Protein AF-A0A849KJQ0-F1 (afdb_monomer_lite)

Organism: NCBI:txid2732512

pLDDT: mean 78.22, std 17.46, range [44.94, 96.38]

Sequence (124 aa):
MRSSFATRLPWIILALACSLALSACSAVKLGYNALPSLAYFWLDGYVDFSDEQAPRVRDEIANLHTWHRQQELPRVLELLARMEQLAPGRSARSRPARWWASCSSASARSRTASSRAPSPWPPP

Structure (mmCIF, N/CA/C/O backbone):
data_AF-A0A849KJQ0-F1
#
_entry.id   AF-A0A849KJQ0-F1
#
loop_
_atom_site.group_PDB
_atom_site.id
_atom_site.type_symbol
_atom_site.label_atom_id
_atom_site.label_alt_id
_atom_site.label_comp_id
_atom_site.label_asym_id
_atom_site.label_entity_id
_atom_site.label_seq_id
_atom_site.pdbx_PDB_ins_code
_atom_site.Cartn_x
_atom_site.Cartn_y
_atom_site.Cartn_z
_atom_site.occupancy
_atom_site.B_iso_or_equiv
_atom_site.auth_seq_id
_atom_site.auth_comp_id
_atom_site.auth_asym_id
_atom_site.auth_atom_id
_atom_site.pdbx_PDB_model_num
ATOM 1 N N . MET A 1 1 ? 22.028 -18.797 44.234 1.00 52.09 1 MET A N 1
ATOM 2 C CA . MET A 1 1 ? 22.080 -18.117 42.913 1.00 52.09 1 MET A CA 1
ATOM 3 C C . MET A 1 1 ? 20.897 -18.420 41.973 1.00 52.09 1 MET A C 1
ATOM 5 O O . MET A 1 1 ? 20.675 -17.640 41.060 1.00 52.09 1 MET A O 1
ATOM 9 N N . ARG A 1 2 ? 20.100 -19.488 42.171 1.00 58.00 2 ARG A N 1
ATOM 10 C CA . ARG A 1 2 ? 18.994 -19.877 41.260 1.00 58.00 2 ARG A CA 1
ATOM 11 C C . ARG A 1 2 ? 17.705 -19.027 41.337 1.00 58.00 2 ARG A C 1
ATOM 13 O O . ARG A 1 2 ? 16.910 -19.077 40.408 1.00 58.00 2 ARG A O 1
ATOM 20 N N . SER A 1 3 ? 17.489 -18.235 42.390 1.00 59.25 3 SER A N 1
ATOM 21 C CA . SER A 1 3 ? 16.225 -17.504 42.624 1.00 59.25 3 SER A CA 1
ATOM 22 C C . SER A 1 3 ? 16.116 -16.150 41.907 1.00 59.25 3 SER A C 1
ATOM 24 O O . SER A 1 3 ? 15.014 -15.737 41.547 1.00 59.25 3 SER A O 1
ATOM 26 N N . SER A 1 4 ? 17.238 -15.474 41.645 1.00 62.06 4 SER A N 1
ATOM 27 C CA . SER A 1 4 ? 17.247 -14.157 40.989 1.00 62.06 4 SER A CA 1
ATOM 28 C C . SER A 1 4 ? 16.885 -14.237 39.504 1.00 62.06 4 SER A C 1
ATOM 30 O O . SER A 1 4 ? 16.298 -13.310 38.959 1.00 62.06 4 SER A O 1
ATOM 32 N N . PHE A 1 5 ? 17.200 -15.351 38.838 1.00 61.19 5 PHE A N 1
ATOM 33 C CA . PHE A 1 5 ? 16.872 -15.544 37.423 1.00 61.19 5 PHE A CA 1
ATOM 34 C C . PHE A 1 5 ? 15.368 -15.736 37.202 1.00 61.19 5 PHE A C 1
ATOM 36 O O . PHE A 1 5 ? 14.809 -15.132 36.292 1.00 61.19 5 PHE A O 1
ATOM 43 N N . ALA A 1 6 ? 14.692 -16.490 38.075 1.00 71.19 6 ALA A N 1
ATOM 44 C CA . ALA A 1 6 ? 13.257 -16.755 37.960 1.00 71.19 6 ALA A CA 1
ATOM 45 C C . ALA A 1 6 ? 12.390 -15.496 38.160 1.00 71.19 6 ALA A C 1
ATOM 47 O O . ALA A 1 6 ? 11.347 -15.362 37.529 1.00 71.19 6 ALA A O 1
ATOM 48 N N . THR A 1 7 ? 12.836 -14.543 38.986 1.00 77.12 7 THR A N 1
ATOM 49 C CA . THR A 1 7 ? 12.132 -13.266 39.206 1.00 77.12 7 THR A CA 1
ATOM 50 C C . THR A 1 7 ? 12.403 -12.229 38.116 1.00 77.12 7 THR A C 1
ATOM 52 O O . THR A 1 7 ? 11.558 -11.371 37.875 1.00 77.12 7 THR A O 1
ATOM 55 N N . ARG A 1 8 ? 13.550 -12.294 37.425 1.00 84.38 8 ARG A N 1
ATOM 56 C CA . ARG A 1 8 ? 13.904 -11.365 36.332 1.00 84.38 8 ARG A CA 1
ATOM 57 C C . ARG A 1 8 ? 13.408 -11.837 34.964 1.00 84.38 8 ARG A C 1
ATOM 59 O O . ARG A 1 8 ? 13.127 -11.004 34.109 1.00 84.38 8 ARG A O 1
ATOM 66 N N . LEU A 1 9 ? 13.246 -13.147 34.774 1.00 89.94 9 LEU A N 1
ATOM 67 C CA . LEU A 1 9 ? 12.755 -13.750 33.535 1.00 89.94 9 LEU A CA 1
ATOM 68 C C . LEU A 1 9 ? 11.405 -13.186 33.038 1.00 89.94 9 LEU A C 1
ATOM 70 O O .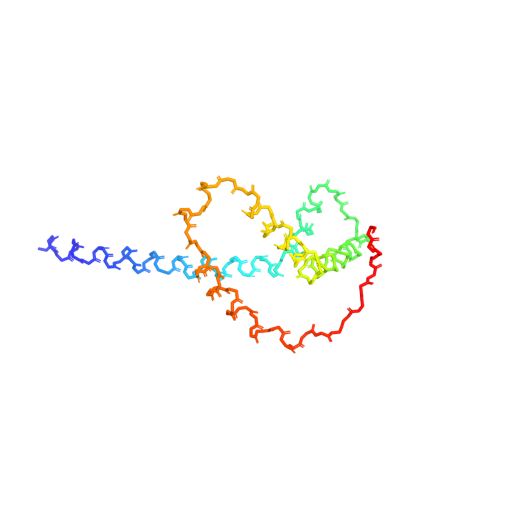 LEU A 1 9 ? 11.349 -12.818 31.867 1.00 89.94 9 LEU A O 1
ATOM 74 N N . PRO A 1 10 ? 10.341 -13.036 33.858 1.00 91.38 10 PRO A N 1
ATOM 75 C CA . PRO A 1 10 ? 9.076 -12.476 33.370 1.00 91.38 10 PRO A CA 1
ATOM 76 C C . PRO A 1 10 ? 9.213 -11.016 32.921 1.00 91.38 10 PRO A C 1
ATOM 78 O O . PRO A 1 10 ? 8.590 -10.618 31.943 1.00 91.38 10 PRO A O 1
ATOM 81 N N . TRP A 1 11 ? 10.072 -10.231 33.576 1.00 91.38 11 TRP A N 1
ATOM 82 C CA . TRP A 1 11 ? 10.353 -8.850 33.176 1.00 91.38 11 TRP A CA 1
ATOM 83 C C . TRP A 1 11 ? 11.125 -8.773 31.859 1.00 91.38 11 TRP A C 1
ATOM 85 O O . TRP A 1 11 ? 10.825 -7.916 31.034 1.00 91.38 11 TRP A O 1
ATOM 95 N N . ILE A 1 12 ? 12.074 -9.686 31.634 1.00 94.25 12 ILE A N 1
ATOM 96 C CA . ILE A 1 12 ? 12.799 -9.791 30.360 1.00 94.25 12 ILE A CA 1
ATOM 97 C C . ILE A 1 12 ? 11.841 -10.206 29.239 1.00 94.25 12 ILE A C 1
ATOM 99 O O . ILE A 1 12 ? 11.838 -9.580 28.183 1.00 94.25 12 ILE A O 1
ATOM 103 N N . ILE A 1 13 ? 10.989 -11.210 29.472 1.00 94.75 13 ILE A N 1
ATOM 104 C CA . ILE A 1 13 ? 9.985 -11.652 28.492 1.00 94.75 13 ILE A CA 1
ATOM 105 C C . ILE A 1 13 ? 9.017 -10.513 28.166 1.00 94.75 13 ILE A C 1
ATOM 107 O O . ILE A 1 13 ? 8.750 -10.261 26.994 1.00 94.75 13 ILE A O 1
ATOM 111 N N . LEU A 1 14 ? 8.528 -9.789 29.176 1.00 94.56 14 LEU A N 1
ATOM 112 C CA . LEU A 1 14 ? 7.645 -8.643 28.977 1.00 94.56 14 LEU A CA 1
ATOM 113 C C . LEU A 1 14 ? 8.340 -7.519 28.197 1.00 94.56 14 LEU A C 1
ATOM 115 O O . LEU A 1 14 ? 7.755 -6.973 27.266 1.00 94.56 14 LEU A O 1
ATOM 119 N N . ALA A 1 15 ? 9.591 -7.194 28.530 1.00 94.06 15 ALA A N 1
ATOM 120 C CA . ALA A 1 15 ? 10.365 -6.178 27.822 1.00 94.06 15 ALA A CA 1
ATOM 121 C C . ALA A 1 15 ? 10.595 -6.554 26.349 1.00 94.06 15 ALA A C 1
ATOM 123 O O . ALA A 1 15 ? 10.429 -5.710 25.463 1.00 94.06 15 ALA A O 1
ATOM 124 N N . LEU A 1 16 ? 10.913 -7.822 26.072 1.00 94.56 16 LEU A N 1
ATOM 125 C CA . LEU A 1 16 ? 11.042 -8.337 24.711 1.00 94.56 16 LEU A CA 1
ATOM 126 C C . LEU A 1 16 ? 9.702 -8.275 23.978 1.00 94.56 16 LEU A C 1
ATOM 128 O O . LEU A 1 16 ? 9.637 -7.708 22.893 1.00 94.56 16 LEU A O 1
ATOM 132 N N . ALA A 1 17 ? 8.620 -8.766 24.584 1.00 92.50 17 ALA A N 1
ATOM 133 C CA . ALA A 1 17 ? 7.287 -8.733 23.986 1.00 92.50 17 ALA A CA 1
ATOM 134 C C . ALA A 1 17 ? 6.844 -7.299 23.647 1.00 92.50 17 ALA A C 1
ATOM 136 O O . ALA A 1 17 ? 6.374 -7.047 22.538 1.00 92.50 17 ALA A O 1
ATOM 137 N N . CYS A 1 18 ? 7.059 -6.341 24.554 1.00 90.31 18 CYS A N 1
ATOM 138 C CA . CYS A 1 18 ? 6.800 -4.923 24.303 1.00 90.31 18 CYS A CA 1
ATOM 139 C C . CYS A 1 18 ? 7.649 -4.379 23.146 1.00 90.31 18 CYS A C 1
ATOM 141 O O . CYS A 1 18 ? 7.129 -3.679 22.279 1.00 90.31 18 CYS A O 1
ATOM 143 N N . SER A 1 19 ? 8.936 -4.727 23.096 1.00 88.50 19 SER A N 1
ATOM 144 C CA . SER A 1 19 ? 9.836 -4.283 22.024 1.00 88.50 19 SER A CA 1
ATOM 145 C C . SER A 1 19 ? 9.413 -4.839 20.661 1.00 88.50 19 SER A C 1
ATOM 147 O O . SER A 1 19 ? 9.369 -4.091 19.684 1.00 88.50 19 SER A O 1
ATOM 149 N N . LEU A 1 20 ? 9.028 -6.121 20.598 1.00 89.56 20 LEU A N 1
ATOM 150 C CA . LEU A 1 20 ? 8.500 -6.745 19.383 1.00 89.56 20 LEU A CA 1
ATOM 151 C C . LEU A 1 20 ? 7.155 -6.136 18.959 1.00 89.56 20 LEU A C 1
ATOM 153 O O . LEU A 1 20 ? 6.913 -5.942 17.772 1.00 89.56 20 LEU A O 1
ATOM 157 N N . ALA A 1 21 ? 6.273 -5.804 19.902 1.00 86.38 21 ALA A N 1
ATOM 158 C CA . ALA A 1 21 ? 4.992 -5.177 19.581 1.00 86.38 21 ALA A CA 1
ATOM 159 C C . ALA A 1 21 ? 5.173 -3.769 18.981 1.00 86.38 21 ALA A C 1
ATOM 161 O O . ALA A 1 21 ? 4.511 -3.414 18.001 1.00 86.38 21 ALA A O 1
ATOM 162 N N . LEU A 1 22 ? 6.098 -2.972 19.532 1.00 81.62 22 LEU A N 1
ATOM 163 C CA . LEU A 1 22 ? 6.434 -1.649 18.996 1.00 81.62 22 LEU A CA 1
ATOM 164 C C . LEU A 1 22 ? 7.094 -1.743 17.613 1.00 81.62 22 LEU A C 1
ATOM 166 O O . LEU A 1 22 ? 6.768 -0.951 16.719 1.00 81.62 22 LEU A O 1
ATOM 170 N N . SER A 1 23 ? 7.992 -2.715 17.419 1.00 83.25 23 SER A N 1
ATOM 171 C CA . SER A 1 23 ? 8.638 -2.928 16.124 1.00 83.25 23 SER A CA 1
ATOM 172 C C . SER A 1 23 ? 7.640 -3.412 15.071 1.00 83.25 23 SER A C 1
ATOM 174 O O . SER A 1 23 ? 7.649 -2.886 13.962 1.00 83.25 23 SER A O 1
ATOM 176 N N . ALA A 1 24 ? 6.708 -4.304 15.420 1.00 80.38 24 ALA A N 1
ATOM 177 C CA . ALA A 1 24 ? 5.669 -4.792 14.514 1.00 80.38 24 ALA A CA 1
ATOM 178 C C . ALA A 1 24 ? 4.747 -3.667 14.012 1.00 80.38 24 ALA A C 1
ATOM 180 O O . ALA A 1 24 ? 4.500 -3.561 12.813 1.00 80.38 24 ALA A O 1
ATOM 181 N N . CYS A 1 25 ? 4.283 -2.773 14.892 1.00 77.00 25 CYS A N 1
ATOM 182 C CA . CYS A 1 25 ? 3.438 -1.640 14.489 1.00 77.00 25 CYS A CA 1
ATOM 183 C C . CYS A 1 25 ? 4.167 -0.696 13.512 1.00 77.00 25 CYS A C 1
ATOM 185 O O . CYS A 1 25 ? 3.604 -0.237 12.513 1.00 77.00 25 CYS A O 1
ATOM 187 N N . SER A 1 26 ? 5.453 -0.454 13.771 1.00 83.94 26 SER A N 1
ATOM 188 C CA . SER A 1 26 ? 6.301 0.386 12.922 1.00 83.94 26 SER A CA 1
ATOM 189 C C . SER A 1 26 ? 6.604 -0.282 11.581 1.00 83.94 26 SER A C 1
ATOM 191 O O . SER A 1 26 ? 6.518 0.370 10.542 1.00 83.94 26 SER A O 1
ATOM 193 N N . ALA A 1 27 ? 6.886 -1.587 11.590 1.00 84.56 27 ALA A N 1
ATOM 194 C CA . ALA A 1 27 ? 7.144 -2.381 10.396 1.00 84.56 27 ALA A CA 1
ATOM 195 C C . ALA A 1 27 ? 5.917 -2.442 9.479 1.00 84.56 27 ALA A C 1
ATOM 197 O O . ALA A 1 27 ? 6.057 -2.259 8.276 1.00 84.56 27 ALA A O 1
ATOM 198 N N . VAL A 1 28 ? 4.709 -2.603 10.033 1.00 85.56 28 VAL A N 1
ATOM 199 C CA . VAL A 1 28 ? 3.461 -2.567 9.250 1.00 85.56 28 VAL A CA 1
ATOM 200 C C . VAL A 1 28 ? 3.274 -1.205 8.588 1.00 85.56 28 VAL A C 1
ATOM 202 O O . VAL A 1 28 ? 3.005 -1.128 7.390 1.00 85.56 28 VAL A O 1
ATOM 205 N N . LYS A 1 29 ? 3.452 -0.111 9.341 1.00 84.81 29 LYS A N 1
ATOM 206 C CA . LYS A 1 29 ? 3.344 1.241 8.780 1.00 84.81 29 LYS A CA 1
ATOM 207 C C . LYS A 1 29 ? 4.381 1.470 7.681 1.00 84.81 29 LYS A C 1
ATOM 209 O O . LYS A 1 29 ? 4.055 2.065 6.657 1.00 84.81 29 LYS A O 1
ATOM 214 N N . LEU A 1 30 ? 5.615 1.020 7.891 1.00 86.69 30 LEU A N 1
ATOM 215 C CA . LEU A 1 30 ? 6.691 1.152 6.917 1.00 86.69 30 LEU A CA 1
ATOM 216 C C . LEU A 1 30 ? 6.403 0.333 5.656 1.00 86.69 30 LEU A C 1
ATOM 218 O O . LEU A 1 30 ? 6.409 0.896 4.567 1.00 86.69 30 LEU A O 1
ATOM 222 N N . GLY A 1 31 ? 6.067 -0.949 5.807 1.00 87.75 31 GLY A N 1
ATOM 223 C CA . GLY A 1 31 ? 5.742 -1.848 4.701 1.00 87.75 31 GLY A CA 1
ATOM 224 C C . GLY A 1 31 ? 4.564 -1.347 3.872 1.00 87.75 31 GLY A C 1
ATOM 225 O O . GLY A 1 31 ? 4.634 -1.353 2.650 1.00 87.75 31 GLY A O 1
ATOM 226 N N . TYR A 1 32 ? 3.525 -0.808 4.515 1.00 88.75 32 TYR A N 1
ATOM 227 C CA . TYR A 1 32 ? 2.387 -0.228 3.800 1.00 88.75 32 TYR A CA 1
ATOM 228 C C . TYR A 1 32 ? 2.762 1.056 3.038 1.00 88.75 32 TYR A C 1
ATOM 230 O O . TYR A 1 32 ? 2.240 1.317 1.962 1.00 88.75 32 TYR A O 1
ATOM 238 N N . ASN A 1 33 ? 3.668 1.891 3.559 1.00 89.31 33 ASN A N 1
ATOM 239 C CA . ASN A 1 33 ? 4.126 3.071 2.810 1.00 89.31 33 ASN A CA 1
ATOM 240 C C . ASN A 1 33 ? 5.111 2.707 1.685 1.00 89.31 33 ASN A C 1
ATOM 242 O O . ASN A 1 33 ? 5.146 3.401 0.676 1.00 89.31 33 ASN A O 1
ATOM 246 N N . ALA A 1 34 ? 5.864 1.615 1.836 1.00 92.19 34 ALA A N 1
ATOM 247 C CA . ALA A 1 34 ? 6.744 1.052 0.811 1.00 92.19 34 ALA A CA 1
ATOM 248 C C . ALA A 1 34 ? 6.017 0.093 -0.153 1.00 92.19 34 ALA A C 1
ATOM 250 O O . ALA A 1 34 ? 6.647 -0.534 -1.000 1.00 92.19 34 ALA A O 1
ATOM 251 N N . LEU A 1 35 ? 4.693 -0.034 -0.043 1.00 93.56 35 LEU A N 1
ATOM 252 C CA . LEU A 1 35 ? 3.912 -0.988 -0.824 1.00 93.56 35 LEU A CA 1
ATOM 253 C C . LEU A 1 35 ? 4.090 -0.829 -2.343 1.00 93.56 35 LEU A C 1
ATOM 255 O O . LEU A 1 35 ? 4.205 -1.859 -2.999 1.00 93.56 35 LEU A O 1
ATOM 259 N N . PRO A 1 36 ? 4.196 0.388 -2.922 1.00 93.69 36 PRO A N 1
ATOM 260 C CA . PRO A 1 36 ? 4.412 0.526 -4.360 1.00 93.69 36 PRO A CA 1
ATOM 261 C C . PRO A 1 36 ? 5.699 -0.136 -4.864 1.00 93.69 36 PRO A C 1
ATOM 263 O O . PRO A 1 36 ? 5.695 -0.777 -5.912 1.00 93.69 36 PRO A O 1
ATOM 266 N N . SER A 1 37 ? 6.800 -0.029 -4.113 1.00 94.25 37 SER A N 1
ATOM 267 C CA . SER A 1 37 ? 8.066 -0.647 -4.515 1.00 94.25 37 SER A CA 1
ATOM 268 C C . SER A 1 37 ? 8.038 -2.161 -4.324 1.00 94.25 37 SER A C 1
ATOM 270 O O . SER A 1 37 ? 8.465 -2.882 -5.221 1.00 94.25 37 SER A O 1
ATOM 272 N N . LEU A 1 38 ? 7.484 -2.655 -3.211 1.00 95.50 38 LEU A N 1
ATOM 273 C CA . LEU A 1 38 ? 7.297 -4.096 -2.990 1.00 95.50 38 LEU A CA 1
ATOM 274 C C . LEU A 1 38 ? 6.385 -4.722 -4.050 1.00 95.50 38 LEU A C 1
ATOM 276 O O . LEU A 1 38 ? 6.696 -5.792 -4.562 1.00 95.50 38 LEU A O 1
ATOM 280 N N . ALA A 1 39 ? 5.280 -4.053 -4.382 1.00 95.25 39 ALA A N 1
ATOM 281 C CA . ALA A 1 39 ? 4.343 -4.508 -5.398 1.00 95.25 39 ALA A CA 1
ATOM 282 C C . ALA A 1 39 ? 5.021 -4.596 -6.764 1.00 95.25 39 ALA A C 1
ATOM 284 O O . ALA A 1 39 ? 4.857 -5.611 -7.433 1.00 95.25 39 ALA A O 1
ATOM 285 N N . TYR A 1 40 ? 5.834 -3.598 -7.136 1.00 96.38 40 TYR A N 1
ATOM 286 C CA . TYR A 1 40 ? 6.637 -3.679 -8.353 1.00 96.38 40 TYR A CA 1
ATOM 287 C C . TYR A 1 40 ? 7.536 -4.916 -8.340 1.00 96.38 40 TYR A C 1
ATOM 289 O O . TYR A 1 40 ? 7.449 -5.714 -9.259 1.00 96.38 40 TYR A O 1
ATOM 297 N N . PHE A 1 41 ? 8.362 -5.106 -7.304 1.00 94.75 41 PHE A N 1
ATOM 298 C CA . PHE A 1 41 ? 9.296 -6.240 -7.263 1.00 94.75 41 PHE A CA 1
ATOM 299 C C . PHE A 1 41 ? 8.582 -7.590 -7.316 1.00 94.75 41 PHE A C 1
ATOM 301 O O . PHE A 1 41 ? 9.075 -8.529 -7.933 1.00 94.75 41 PHE A O 1
ATOM 308 N N . TRP A 1 42 ? 7.418 -7.685 -6.675 1.00 95.69 42 TRP A N 1
ATOM 309 C CA . TRP A 1 42 ? 6.593 -8.880 -6.741 1.00 95.69 42 TRP A CA 1
ATOM 310 C C . TRP A 1 42 ? 6.063 -9.108 -8.162 1.00 95.69 42 TRP A C 1
ATOM 312 O O . TRP A 1 42 ? 6.245 -10.199 -8.683 1.00 95.69 42 TRP A O 1
ATOM 322 N N . LEU A 1 43 ? 5.477 -8.089 -8.805 1.00 95.62 43 LEU A N 1
ATOM 323 C CA . LEU A 1 43 ? 4.934 -8.161 -10.172 1.00 95.62 43 LEU A CA 1
ATOM 324 C C . LEU A 1 43 ? 6.007 -8.442 -11.233 1.00 95.62 43 LEU A C 1
ATOM 326 O O . LEU A 1 43 ? 5.776 -9.240 -12.138 1.00 95.62 43 LEU A O 1
ATOM 330 N N . ASP A 1 44 ? 7.166 -7.808 -11.105 1.00 95.31 44 ASP A N 1
ATOM 331 C CA . ASP A 1 44 ? 8.325 -7.979 -11.982 1.00 95.31 44 ASP A CA 1
ATOM 332 C C . ASP A 1 44 ? 8.781 -9.446 -12.009 1.00 95.31 44 ASP A C 1
ATOM 334 O O . ASP A 1 44 ? 9.032 -9.997 -13.074 1.00 95.31 44 ASP A O 1
ATOM 338 N N . GLY A 1 45 ? 8.725 -10.137 -10.863 1.00 93.94 45 GLY A N 1
ATOM 339 C CA . GLY A 1 45 ? 8.992 -11.576 -10.776 1.00 93.94 45 GLY A CA 1
ATOM 340 C C . GLY A 1 45 ? 7.971 -12.488 -11.477 1.00 93.94 45 GLY A C 1
ATOM 341 O O . GLY A 1 45 ? 8.267 -13.665 -11.673 1.00 93.94 45 GLY A O 1
ATOM 342 N N . TYR A 1 46 ? 6.787 -11.985 -11.851 1.00 94.25 46 TYR A N 1
ATOM 343 C CA . TYR A 1 46 ? 5.787 -12.742 -12.624 1.00 94.25 46 TYR A CA 1
ATOM 344 C C . TYR A 1 46 ? 5.782 -12.396 -14.111 1.00 94.25 46 TYR A C 1
ATOM 346 O O . TYR A 1 46 ? 5.513 -13.276 -14.926 1.00 94.25 46 TYR A O 1
ATOM 354 N N . VAL A 1 47 ? 5.984 -11.122 -14.455 1.00 92.75 47 VAL A N 1
ATOM 355 C CA . VAL A 1 47 ? 5.719 -10.599 -15.807 1.00 92.75 47 VAL A CA 1
ATOM 356 C C . VAL A 1 47 ? 7.000 -10.213 -16.557 1.00 92.75 47 VAL A C 1
ATOM 358 O O . VAL A 1 47 ? 6.938 -10.114 -17.775 1.00 92.75 47 VAL A O 1
ATOM 361 N N . ASP A 1 48 ? 8.140 -10.072 -15.868 1.00 92.31 48 ASP A N 1
ATOM 362 C CA . ASP A 1 48 ? 9.442 -9.648 -16.415 1.00 92.31 48 ASP A CA 1
ATOM 363 C C . ASP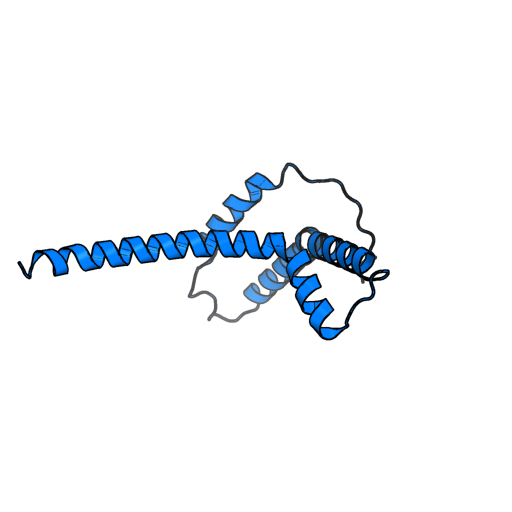 A 1 48 ? 9.333 -8.364 -17.262 1.00 92.31 48 ASP A C 1
ATOM 365 O O . ASP A 1 48 ? 9.261 -8.389 -18.494 1.00 92.31 48 ASP A O 1
ATOM 369 N N . PHE A 1 49 ? 9.223 -7.212 -16.588 1.00 93.69 49 PHE A N 1
ATOM 370 C CA . PHE A 1 49 ? 9.035 -5.933 -17.274 1.00 93.69 49 PHE A CA 1
ATOM 371 C C . PHE A 1 49 ? 10.325 -5.476 -17.958 1.00 93.69 49 PHE A C 1
ATOM 373 O O . PHE A 1 49 ? 11.394 -5.474 -17.355 1.00 93.69 49 PHE A O 1
ATOM 380 N N . SER A 1 50 ? 10.216 -4.987 -19.197 1.00 93.12 50 SER A N 1
ATOM 381 C CA . SER A 1 50 ? 11.369 -4.402 -19.888 1.00 93.12 50 SER A CA 1
ATOM 382 C C . SER A 1 50 ? 11.788 -3.058 -19.282 1.00 93.12 50 SER A C 1
ATOM 384 O O . SER A 1 50 ? 10.987 -2.367 -18.644 1.00 93.12 50 SER A O 1
ATOM 386 N N . ASP A 1 51 ? 13.020 -2.627 -19.567 1.00 92.94 51 ASP A N 1
ATOM 387 C CA . ASP A 1 51 ? 13.557 -1.334 -19.115 1.00 92.94 51 ASP A CA 1
ATOM 388 C C . ASP A 1 51 ? 12.692 -0.133 -19.547 1.00 92.94 51 ASP A C 1
ATOM 390 O O . ASP A 1 51 ? 12.617 0.875 -18.843 1.00 92.94 51 ASP A O 1
ATOM 394 N N . GLU A 1 52 ? 11.987 -0.245 -20.678 1.00 95.06 52 GLU A N 1
ATOM 395 C CA . GLU A 1 52 ? 11.059 0.783 -21.165 1.00 95.06 52 GLU A CA 1
ATOM 396 C C . GLU A 1 52 ? 9.711 0.771 -20.420 1.00 95.06 52 GLU A C 1
ATOM 398 O O . GLU A 1 52 ? 9.058 1.808 -20.278 1.00 95.06 52 GLU A O 1
ATOM 403 N N . GLN A 1 53 ? 9.274 -0.393 -19.929 1.00 93.75 53 GLN A N 1
ATOM 404 C CA . GLN A 1 53 ? 7.989 -0.574 -19.244 1.00 93.75 53 GLN A CA 1
ATOM 405 C C . GLN A 1 53 ? 8.084 -0.305 -17.742 1.00 93.75 53 GLN A C 1
ATOM 407 O O . GLN A 1 53 ? 7.165 0.279 -17.159 1.00 93.75 53 GLN A O 1
ATOM 412 N N . ALA A 1 54 ? 9.197 -0.701 -17.126 1.00 94.88 54 ALA A N 1
ATOM 413 C CA . ALA A 1 54 ? 9.458 -0.582 -15.700 1.00 94.88 54 ALA A CA 1
ATOM 414 C C . ALA A 1 54 ? 9.105 0.796 -15.099 1.00 94.88 54 ALA A C 1
ATOM 416 O O . ALA A 1 54 ? 8.369 0.822 -14.107 1.00 94.88 54 ALA A O 1
ATOM 417 N N . PRO A 1 55 ? 9.550 1.948 -15.653 1.00 95.00 55 PRO A N 1
ATOM 418 C CA . PRO A 1 55 ? 9.224 3.253 -15.074 1.00 95.00 55 PRO A CA 1
ATOM 419 C C . PRO A 1 55 ? 7.718 3.535 -15.095 1.00 95.00 55 PRO A C 1
ATOM 421 O O . PRO A 1 55 ? 7.151 3.935 -14.081 1.00 95.00 55 PRO A O 1
ATOM 424 N N . ARG A 1 56 ? 7.042 3.228 -16.208 1.00 94.38 56 ARG A N 1
ATOM 425 C CA . ARG A 1 56 ? 5.598 3.448 -16.346 1.00 94.38 56 ARG A CA 1
ATOM 426 C C . ARG A 1 56 ? 4.797 2.594 -15.366 1.00 94.38 56 ARG A C 1
ATOM 428 O O . ARG A 1 56 ? 3.864 3.088 -14.743 1.00 94.38 56 ARG A O 1
ATOM 435 N N . VAL A 1 57 ? 5.163 1.323 -15.202 1.00 95.25 57 VAL A N 1
ATOM 436 C CA . VAL A 1 57 ? 4.484 0.419 -14.261 1.00 95.25 57 VAL A CA 1
ATOM 437 C C . VAL A 1 57 ? 4.660 0.897 -12.820 1.00 95.25 57 VAL A C 1
ATOM 439 O O . VAL A 1 57 ? 3.696 0.900 -12.055 1.00 95.25 57 VAL A O 1
ATOM 442 N N . ARG A 1 58 ? 5.863 1.347 -12.440 1.00 95.25 58 ARG A N 1
ATOM 443 C CA . ARG A 1 58 ? 6.121 1.908 -11.102 1.00 95.25 58 ARG A CA 1
ATOM 444 C C . ARG A 1 58 ? 5.234 3.120 -10.817 1.00 95.25 58 ARG A C 1
ATOM 446 O O . ARG A 1 58 ? 4.653 3.190 -9.732 1.00 95.25 58 ARG A O 1
ATOM 453 N N . ASP A 1 59 ? 5.098 4.023 -11.784 1.00 95.31 59 ASP A N 1
ATOM 454 C CA . ASP A 1 59 ? 4.262 5.220 -11.653 1.00 95.31 59 ASP A CA 1
ATOM 455 C C . ASP A 1 59 ? 2.775 4.867 -11.522 1.00 95.31 59 ASP A C 1
ATOM 457 O O . ASP A 1 59 ? 2.085 5.380 -10.638 1.00 95.31 59 ASP A O 1
ATOM 461 N N . GLU A 1 60 ? 2.279 3.934 -12.336 1.00 94.38 60 GLU A N 1
ATOM 462 C CA . GLU A 1 60 ? 0.885 3.483 -12.261 1.00 94.38 60 GLU A CA 1
ATOM 463 C C . GLU A 1 60 ? 0.573 2.780 -10.932 1.00 94.38 60 GLU A C 1
ATOM 465 O O . GLU A 1 60 ? -0.464 3.044 -10.322 1.00 94.38 60 GLU A O 1
ATOM 470 N N . ILE A 1 61 ? 1.485 1.949 -10.413 1.00 95.69 61 ILE A N 1
ATOM 471 C CA . ILE A 1 61 ? 1.336 1.332 -9.085 1.00 95.69 61 ILE A CA 1
ATOM 472 C C . ILE A 1 61 ? 1.286 2.411 -7.990 1.00 95.69 61 ILE A C 1
ATOM 474 O O . ILE A 1 61 ? 0.472 2.322 -7.065 1.00 95.69 61 ILE A O 1
ATOM 478 N N . ALA A 1 62 ? 2.133 3.442 -8.071 1.00 94.94 62 ALA A N 1
ATOM 479 C CA . ALA A 1 62 ? 2.135 4.540 -7.105 1.00 94.94 62 ALA A CA 1
ATOM 480 C C . ALA A 1 62 ? 0.825 5.350 -7.145 1.00 94.94 62 ALA A C 1
ATOM 482 O O . ALA A 1 62 ? 0.258 5.681 -6.092 1.00 94.94 62 ALA A O 1
ATOM 483 N N . ASN A 1 63 ? 0.310 5.616 -8.347 1.00 93.94 63 ASN A N 1
ATOM 484 C CA . ASN A 1 63 ? -0.972 6.284 -8.558 1.00 93.94 63 ASN A CA 1
ATOM 485 C C . ASN A 1 63 ? -2.134 5.450 -8.008 1.00 93.94 63 ASN A C 1
ATOM 487 O O . ASN A 1 63 ? -2.954 5.966 -7.242 1.00 93.94 63 ASN A O 1
ATOM 491 N N . LEU A 1 64 ? -2.161 4.152 -8.320 1.00 93.88 64 LEU A N 1
ATOM 492 C CA . LEU A 1 64 ? -3.164 3.215 -7.819 1.00 93.88 64 LEU A CA 1
ATOM 493 C C . LEU A 1 64 ? -3.155 3.153 -6.290 1.00 93.88 64 LEU A C 1
ATOM 495 O O . LEU A 1 64 ? -4.206 3.260 -5.664 1.00 93.88 64 LEU A O 1
ATOM 499 N N . HIS A 1 65 ? -1.981 3.039 -5.666 1.00 94.62 65 HIS A N 1
ATOM 500 C CA . HIS A 1 65 ? -1.868 2.998 -4.208 1.00 94.62 65 HIS A CA 1
ATOM 501 C C . HIS A 1 65 ? -2.374 4.292 -3.549 1.00 94.62 65 HIS A C 1
ATOM 503 O O . HIS A 1 65 ? -3.043 4.256 -2.511 1.00 94.62 65 HIS A O 1
ATOM 509 N N . THR A 1 66 ? -2.098 5.444 -4.167 1.00 93.00 66 THR A N 1
ATOM 510 C CA . THR A 1 66 ? -2.602 6.744 -3.703 1.00 93.00 66 THR A CA 1
ATOM 511 C C . THR A 1 66 ? -4.125 6.804 -3.786 1.00 93.00 66 THR A C 1
ATOM 513 O O . THR A 1 66 ? -4.780 7.159 -2.802 1.00 93.00 66 THR A O 1
ATOM 516 N N . TRP A 1 67 ? -4.696 6.397 -4.922 1.00 92.94 67 TRP A N 1
ATOM 517 C CA . TRP A 1 67 ? -6.142 6.317 -5.116 1.00 92.94 67 TRP A CA 1
ATOM 518 C C . TRP A 1 67 ? -6.805 5.349 -4.125 1.00 92.94 67 TRP A C 1
ATOM 520 O O . TRP A 1 67 ? -7.763 5.732 -3.451 1.00 92.94 67 TRP A O 1
ATOM 530 N N . HIS A 1 68 ? -6.246 4.147 -3.951 1.00 90.69 68 HIS A N 1
ATOM 531 C CA . HIS A 1 68 ? -6.733 3.131 -3.015 1.00 90.69 68 HIS A CA 1
ATOM 532 C C . HIS A 1 68 ? -6.867 3.701 -1.596 1.00 90.69 68 HIS A C 1
ATOM 534 O O . HIS A 1 68 ? -7.906 3.577 -0.948 1.00 90.69 68 HIS A O 1
ATOM 540 N N . ARG A 1 69 ? -5.835 4.411 -1.121 1.00 90.12 69 ARG A N 1
ATOM 541 C CA . ARG A 1 69 ? -5.827 5.015 0.220 1.00 90.12 69 ARG A CA 1
ATOM 542 C C . ARG A 1 69 ? -6.827 6.152 0.394 1.00 90.12 69 ARG A C 1
ATOM 544 O O . ARG A 1 69 ? -7.345 6.338 1.496 1.00 90.12 69 ARG A O 1
ATOM 551 N N . GLN A 1 70 ? -7.011 6.966 -0.640 1.00 88.56 70 GLN A N 1
ATOM 552 C CA . GLN A 1 70 ? -7.757 8.218 -0.532 1.00 88.56 70 GLN A CA 1
ATOM 553 C C . GLN A 1 70 ? -9.233 8.067 -0.890 1.00 88.56 70 GLN A C 1
ATOM 555 O O . GLN A 1 70 ? -10.063 8.754 -0.301 1.00 88.56 70 GLN A O 1
ATOM 560 N N . GLN A 1 71 ? -9.556 7.191 -1.839 1.00 88.00 71 GLN A N 1
ATOM 561 C CA . GLN A 1 71 ? -10.884 7.107 -2.444 1.00 88.00 71 GLN A CA 1
ATOM 562 C C . GLN A 1 71 ? -11.542 5.753 -2.191 1.00 88.00 71 GLN A C 1
ATOM 564 O O . GLN A 1 71 ? -12.675 5.702 -1.712 1.00 88.00 71 GLN A O 1
ATOM 569 N N . GLU A 1 72 ? -10.832 4.656 -2.466 1.00 90.06 72 GLU A N 1
ATOM 570 C CA . GLU A 1 72 ? -11.408 3.314 -2.360 1.00 90.06 72 GLU A CA 1
ATOM 571 C C . GLU A 1 72 ? -11.636 2.902 -0.906 1.00 90.06 72 GLU A C 1
ATOM 573 O O . GLU A 1 72 ? -12.739 2.502 -0.533 1.00 90.06 72 GLU A O 1
ATOM 578 N N . LEU A 1 73 ? -10.611 3.043 -0.061 1.00 92.25 73 LEU A N 1
ATOM 579 C CA . LEU A 1 73 ? -10.660 2.564 1.314 1.00 92.25 73 LEU A CA 1
ATOM 580 C C . LEU A 1 73 ? -11.804 3.202 2.129 1.00 92.25 73 LEU A C 1
ATOM 582 O O . LEU A 1 73 ? -12.513 2.453 2.800 1.00 92.25 73 LEU A O 1
ATOM 586 N N . PRO A 1 74 ? -12.072 4.526 2.062 1.00 87.75 74 PRO A N 1
ATOM 587 C CA . PRO A 1 74 ? -13.255 5.109 2.701 1.00 87.75 74 PRO A CA 1
ATOM 588 C C . PRO A 1 74 ? -14.575 4.486 2.235 1.00 87.75 74 PRO A C 1
ATOM 590 O O . PRO A 1 74 ? -15.440 4.194 3.058 1.00 87.75 74 PRO A O 1
ATOM 593 N N . ARG A 1 75 ? -14.714 4.213 0.934 1.00 87.31 75 ARG A N 1
ATOM 594 C CA . ARG A 1 75 ? -15.924 3.606 0.366 1.00 87.31 75 ARG A CA 1
ATOM 595 C C . ARG A 1 75 ? -16.104 2.157 0.842 1.00 87.31 75 ARG A C 1
ATOM 597 O O . ARG A 1 75 ? -17.215 1.748 1.172 1.00 87.31 75 ARG A O 1
ATOM 604 N N . VAL A 1 76 ? -15.012 1.398 0.957 1.00 90.25 76 VAL A N 1
ATOM 605 C CA . VAL A 1 76 ? -15.022 0.045 1.540 1.00 90.25 76 VAL A CA 1
ATOM 606 C C . VAL A 1 76 ? -15.392 0.082 3.027 1.00 90.25 76 VAL A C 1
ATOM 608 O O . VAL A 1 76 ? -16.161 -0.763 3.482 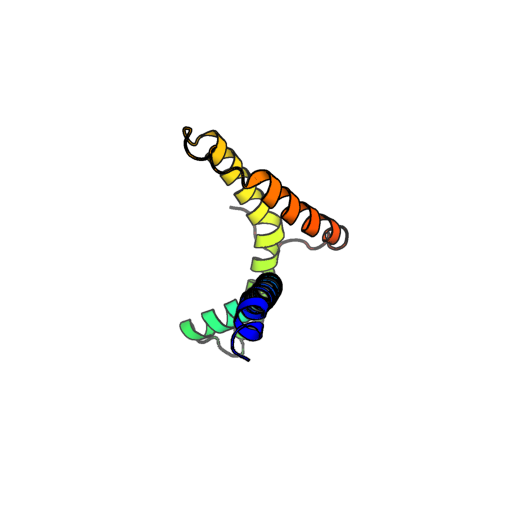1.00 90.25 76 VAL A O 1
ATOM 611 N N . LEU A 1 77 ? -14.909 1.072 3.787 1.00 90.19 77 LEU A N 1
ATOM 612 C CA . LEU A 1 77 ? -15.277 1.238 5.199 1.00 90.19 77 LEU A CA 1
ATOM 613 C C . LEU A 1 77 ? -16.783 1.473 5.377 1.00 90.19 77 LEU A C 1
ATOM 615 O O . LEU A 1 77 ? -17.387 0.884 6.272 1.00 90.19 77 LEU A O 1
ATOM 619 N N . GLU A 1 78 ? -17.402 2.285 4.518 1.00 87.75 78 GLU A N 1
ATOM 620 C CA . GLU A 1 78 ? -18.856 2.492 4.535 1.00 87.75 78 GLU A CA 1
ATOM 621 C C . GLU A 1 78 ? -19.626 1.200 4.248 1.00 87.75 78 GLU A C 1
ATOM 623 O O . GLU A 1 78 ? -20.623 0.906 4.912 1.00 87.75 78 GLU A O 1
ATOM 628 N N . LEU A 1 79 ? -19.157 0.409 3.282 1.00 90.19 79 LEU A N 1
ATOM 629 C CA . LEU A 1 79 ? -19.765 -0.874 2.946 1.00 90.19 79 LEU A CA 1
ATOM 630 C C . LEU A 1 79 ? -19.673 -1.861 4.118 1.00 90.19 79 LEU A C 1
ATOM 632 O O . LEU A 1 79 ? -20.680 -2.464 4.491 1.00 90.19 79 LEU A O 1
ATOM 636 N N . LEU A 1 80 ? -18.496 -1.981 4.738 1.00 89.19 80 LEU A N 1
ATOM 637 C CA . LEU A 1 80 ? -18.280 -2.847 5.899 1.00 89.19 80 LEU A CA 1
ATOM 638 C C . LEU A 1 80 ? -19.157 -2.435 7.088 1.00 89.19 80 LEU A C 1
ATOM 640 O O . LEU A 1 80 ? -19.753 -3.297 7.731 1.00 89.19 80 LEU A O 1
ATOM 644 N N . ALA A 1 81 ? -19.308 -1.131 7.340 1.00 86.06 81 ALA A N 1
ATOM 645 C CA . ALA A 1 81 ? -20.180 -0.628 8.400 1.00 86.06 81 ALA A CA 1
ATOM 646 C C . ALA A 1 81 ? -21.656 -1.001 8.170 1.00 86.06 81 ALA A C 1
ATOM 648 O O . ALA A 1 81 ? -22.364 -1.348 9.115 1.00 86.06 81 ALA A O 1
ATOM 649 N N . ARG A 1 82 ? -22.128 -0.977 6.915 1.00 84.38 82 ARG A N 1
ATOM 650 C CA . ARG A 1 82 ? -23.487 -1.430 6.568 1.00 84.38 82 ARG A CA 1
ATOM 651 C C . ARG A 1 82 ? -23.642 -2.939 6.746 1.00 84.38 82 ARG A C 1
ATOM 653 O O . ARG A 1 82 ? -24.654 -3.385 7.276 1.00 84.38 82 ARG A O 1
ATOM 660 N N . MET A 1 83 ? -22.643 -3.726 6.348 1.00 87.19 83 MET A N 1
ATOM 661 C CA . MET A 1 83 ? -22.660 -5.181 6.542 1.00 87.19 83 MET A CA 1
ATOM 662 C C . MET A 1 83 ? -22.685 -5.564 8.026 1.00 87.19 83 MET A C 1
ATOM 664 O O . MET A 1 83 ? -23.396 -6.492 8.402 1.00 87.19 83 MET A O 1
ATOM 668 N N . GLU A 1 84 ? -21.966 -4.831 8.881 1.00 84.69 84 GLU A N 1
ATOM 669 C CA . GLU A 1 84 ? -21.974 -5.058 10.331 1.00 84.69 84 GLU A CA 1
ATOM 670 C C . GLU A 1 84 ? -23.370 -4.852 10.941 1.00 84.69 84 GLU A C 1
ATOM 672 O O . GLU A 1 84 ? -23.781 -5.632 11.798 1.00 84.69 84 GLU A O 1
ATOM 677 N N . GLN A 1 85 ? -24.133 -3.863 10.463 1.00 80.62 85 GLN A N 1
ATOM 678 C CA . GLN A 1 85 ? -25.511 -3.611 10.917 1.00 80.62 85 GLN A CA 1
ATOM 679 C C . GLN A 1 85 ? -26.484 -4.726 10.519 1.00 80.62 85 GLN A C 1
ATOM 681 O O . GLN A 1 85 ? -27.465 -4.973 11.217 1.00 80.62 85 GLN A O 1
ATOM 686 N N . LEU A 1 86 ? -26.210 -5.399 9.403 1.00 81.19 86 LEU A N 1
ATOM 687 C CA . LEU A 1 86 ? -27.019 -6.505 8.894 1.00 81.19 86 LEU A CA 1
ATOM 688 C C . LEU A 1 86 ? -26.602 -7.860 9.492 1.00 81.19 86 LEU A C 1
ATOM 690 O O . LEU A 1 86 ? -27.309 -8.852 9.312 1.00 81.19 86 LEU A O 1
ATOM 694 N N . ALA A 1 87 ? -25.475 -7.925 10.210 1.00 79.31 87 ALA A N 1
ATOM 695 C CA . ALA A 1 87 ? -24.970 -9.160 10.793 1.00 79.31 87 ALA A CA 1
ATOM 696 C C . ALA A 1 87 ? -25.769 -9.553 12.060 1.00 79.31 87 ALA A C 1
ATOM 698 O O . ALA A 1 87 ? -25.804 -8.800 13.038 1.00 79.31 87 ALA A O 1
ATOM 699 N N . PRO A 1 88 ? -26.380 -10.751 12.118 1.00 68.38 88 PRO A N 1
ATOM 700 C CA . PRO A 1 88 ? -27.166 -11.174 13.273 1.00 68.38 88 PRO A CA 1
ATOM 701 C C . PRO A 1 88 ? -26.285 -11.471 14.500 1.00 68.38 88 PRO A C 1
ATOM 703 O O . PRO A 1 88 ? -25.533 -12.443 14.515 1.00 68.38 88 PRO A O 1
ATOM 706 N N . GLY A 1 89 ? -26.421 -10.648 15.549 1.00 58.94 89 GLY A N 1
ATOM 707 C CA . GLY A 1 89 ? -26.242 -10.934 16.989 1.00 58.94 89 GLY A CA 1
ATOM 708 C C . GLY A 1 89 ? -24.910 -11.486 17.532 1.00 58.94 89 GLY A C 1
ATOM 709 O O . GLY A 1 89 ? -24.694 -11.435 18.743 1.00 58.94 89 GLY A O 1
ATOM 710 N N . ARG A 1 90 ? -24.000 -12.009 16.702 1.00 51.00 90 ARG A N 1
ATOM 711 C CA . ARG A 1 90 ? -22.774 -12.708 17.138 1.00 51.00 90 ARG A CA 1
ATOM 712 C C . ARG A 1 90 ? -21.479 -11.921 16.926 1.00 51.00 90 ARG A C 1
ATOM 714 O O . ARG A 1 90 ? -20.468 -12.294 17.511 1.00 51.00 90 ARG A O 1
ATOM 721 N N . SER A 1 91 ? -21.509 -10.815 16.184 1.00 53.91 91 SER A N 1
ATOM 722 C CA . SER A 1 91 ? -20.387 -9.866 16.063 1.00 53.91 91 SER A CA 1
ATOM 723 C C . SER A 1 91 ? -20.335 -8.849 17.213 1.00 53.91 91 SER A C 1
ATOM 725 O O . SER A 1 91 ? -19.267 -8.346 17.537 1.00 53.91 91 SER A O 1
ATOM 727 N N . ALA A 1 92 ? -21.448 -8.607 17.917 1.00 51.22 92 ALA A N 1
ATOM 728 C CA . ALA A 1 92 ? -21.534 -7.605 18.987 1.00 51.22 92 ALA A CA 1
ATOM 729 C C . ALA A 1 92 ? -20.753 -7.951 20.280 1.00 51.22 92 ALA A C 1
ATOM 731 O O . ALA A 1 92 ? -20.646 -7.113 21.178 1.00 51.22 92 ALA A O 1
ATOM 732 N N . ARG A 1 93 ? -20.223 -9.181 20.416 1.00 50.16 93 ARG A N 1
ATOM 733 C CA . ARG A 1 93 ? -19.584 -9.667 21.658 1.00 50.16 93 ARG A CA 1
ATOM 734 C C . ARG A 1 93 ? -18.066 -9.466 21.727 1.00 50.16 93 ARG A C 1
ATOM 736 O O . ARG A 1 93 ? -17.514 -9.506 22.823 1.00 50.16 93 ARG A O 1
ATOM 743 N N . SER A 1 94 ? -17.391 -9.140 20.630 1.00 53.88 94 SER A N 1
ATOM 744 C CA . SER A 1 94 ? -16.096 -8.463 20.709 1.00 53.88 94 SER A CA 1
ATOM 745 C C . SER A 1 94 ? -16.357 -6.995 20.381 1.00 53.88 94 SER A C 1
ATOM 747 O O . SER A 1 94 ? -16.799 -6.669 19.292 1.00 53.88 94 SER A O 1
ATOM 749 N N . ARG A 1 95 ? -16.123 -6.071 21.321 1.00 53.12 95 ARG A N 1
ATOM 750 C CA . ARG A 1 95 ? -16.118 -4.621 21.036 1.00 53.12 95 ARG A CA 1
ATOM 751 C C . ARG A 1 95 ? -14.668 -4.138 20.867 1.00 53.12 95 ARG A C 1
ATOM 753 O O . ARG A 1 95 ? -14.143 -3.480 21.771 1.00 53.12 95 ARG A O 1
ATOM 760 N N . PRO A 1 96 ? -14.000 -4.418 19.725 1.00 55.72 96 PRO A N 1
ATOM 761 C CA . PRO A 1 96 ? -12.753 -3.759 19.351 1.00 55.72 96 PRO A CA 1
ATOM 762 C C . PRO A 1 96 ? -12.990 -2.296 18.940 1.00 55.72 96 PRO A C 1
ATOM 764 O O . PRO A 1 96 ? -12.028 -1.547 18.826 1.00 55.72 96 PRO A O 1
ATOM 767 N N . ALA A 1 97 ? -14.248 -1.856 18.786 1.00 59.53 97 ALA A N 1
ATOM 768 C CA . ALA A 1 97 ? -14.630 -0.522 18.313 1.00 59.53 97 ALA A CA 1
ATOM 769 C C . ALA A 1 97 ? -13.927 0.640 19.045 1.00 59.53 97 ALA A C 1
ATOM 771 O O . ALA A 1 97 ? -13.478 1.586 18.403 1.00 59.53 97 ALA A O 1
ATOM 772 N N . ARG A 1 98 ? -13.747 0.562 20.375 1.00 61.47 98 ARG A N 1
ATOM 773 C CA . ARG A 1 98 ? -13.027 1.616 21.123 1.00 61.47 98 ARG A CA 1
ATOM 774 C C . ARG A 1 98 ? -11.527 1.637 20.804 1.00 61.47 98 ARG A C 1
ATOM 776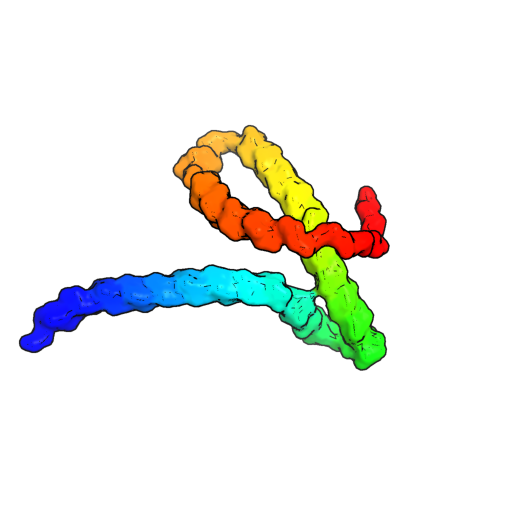 O O . ARG A 1 98 ? -10.916 2.698 20.746 1.00 61.47 98 ARG A O 1
ATOM 783 N N . TRP A 1 99 ? -10.938 0.458 20.611 1.00 61.50 99 TRP A N 1
ATOM 784 C CA . TRP A 1 99 ? -9.517 0.292 20.311 1.00 61.50 99 TRP A CA 1
ATOM 785 C C . TRP A 1 99 ? -9.225 0.713 18.864 1.00 61.50 99 TRP A C 1
ATOM 787 O O . TRP A 1 99 ? -8.312 1.498 18.628 1.00 61.50 99 TRP A O 1
ATOM 797 N N . TRP A 1 100 ? -10.095 0.340 17.922 1.00 59.94 100 TRP A N 1
ATOM 798 C CA . TRP A 1 100 ? -10.066 0.819 16.538 1.00 59.94 100 TRP A CA 1
ATOM 799 C C . TRP A 1 100 ? -10.216 2.347 16.432 1.00 59.94 100 TRP A C 1
ATOM 801 O O . TRP A 1 100 ? -9.446 2.982 15.714 1.00 59.94 100 TRP A O 1
ATOM 811 N N . ALA A 1 101 ? -11.128 2.961 17.200 1.00 58.56 101 ALA A N 1
ATOM 812 C CA . ALA A 1 101 ? -11.271 4.423 17.264 1.00 58.56 101 ALA A CA 1
ATOM 813 C C . ALA A 1 101 ? -10.025 5.129 17.844 1.00 58.56 101 ALA A C 1
ATOM 815 O O . ALA A 1 101 ? -9.661 6.238 17.435 1.00 58.56 101 ALA A O 1
ATOM 816 N N . SER A 1 102 ? -9.329 4.470 18.775 1.00 64.00 102 SER A N 1
ATOM 817 C CA . SER A 1 102 ? -8.084 4.975 19.367 1.00 64.00 102 SER A CA 1
ATOM 818 C C . SER A 1 102 ? -6.934 4.963 18.349 1.00 64.00 102 SER A C 1
ATOM 820 O O . SER A 1 102 ? -6.173 5.924 18.256 1.00 64.00 102 SER A O 1
ATOM 822 N N . CYS A 1 103 ? -6.841 3.922 17.519 1.00 58.66 103 CYS A N 1
ATOM 823 C CA . CYS A 1 103 ? -5.841 3.837 16.452 1.00 58.66 103 CYS A CA 1
ATOM 824 C C . CYS A 1 103 ? -6.141 4.781 15.270 1.00 58.66 103 CYS A C 1
ATOM 826 O O . CYS A 1 103 ? -5.220 5.384 14.714 1.00 58.66 103 CYS A O 1
ATOM 828 N N . SER A 1 104 ? -7.411 4.968 14.894 1.00 62.12 104 SER A N 1
ATOM 829 C CA . SER A 1 104 ? -7.786 5.814 13.751 1.00 62.12 104 SER A CA 1
ATOM 830 C C . SER A 1 104 ? -7.623 7.313 14.037 1.00 62.12 104 SER A C 1
ATOM 832 O O . SER A 1 104 ? -7.115 8.046 13.184 1.00 62.12 104 SER A O 1
ATOM 834 N N . SER A 1 105 ? -7.934 7.771 15.253 1.00 52.38 105 SER A N 1
ATOM 835 C CA . SER A 1 105 ? -7.753 9.173 15.670 1.00 52.38 105 SER A CA 1
ATOM 836 C C . SER A 1 105 ? -6.281 9.611 15.721 1.00 52.38 105 SER A C 1
ATOM 838 O O . SER A 1 105 ? -5.964 10.758 15.398 1.00 52.38 105 SER A O 1
ATOM 840 N N . ALA A 1 106 ? -5.355 8.694 16.027 1.00 53.91 106 ALA A N 1
ATOM 841 C CA . ALA A 1 106 ? -3.915 8.945 15.927 1.00 53.91 106 ALA A CA 1
ATOM 842 C C . ALA A 1 106 ? -3.458 9.210 14.476 1.00 53.91 106 ALA A C 1
ATOM 844 O O . ALA A 1 106 ? -2.568 10.025 14.253 1.00 53.91 106 ALA A O 1
ATOM 845 N N . SER A 1 107 ? -4.106 8.583 13.487 1.00 57.50 107 SER A N 1
ATOM 846 C CA . SER A 1 107 ? -3.791 8.728 12.055 1.00 57.50 107 SER A CA 1
ATOM 847 C C . SER A 1 107 ? -4.483 9.914 11.360 1.00 57.50 107 SER A C 1
ATOM 849 O O . SER A 1 107 ? -4.090 10.323 10.267 1.00 57.50 107 SER A O 1
ATOM 851 N N . ALA A 1 108 ? -5.552 10.462 11.947 1.00 51.22 108 ALA A N 1
ATOM 852 C CA . ALA A 1 108 ? -6.304 11.583 11.375 1.00 51.22 108 ALA A CA 1
ATOM 853 C C . ALA A 1 108 ? -5.559 12.925 11.517 1.00 51.22 108 ALA A C 1
ATOM 855 O O . ALA A 1 108 ? -5.595 13.746 10.604 1.00 51.22 108 ALA A O 1
ATOM 856 N N . ARG A 1 109 ? -4.800 13.113 12.607 1.00 53.91 109 ARG A N 1
ATOM 857 C CA . ARG A 1 109 ? -4.004 14.331 12.864 1.00 53.91 109 ARG A CA 1
ATOM 858 C C . ARG A 1 109 ? -2.901 14.603 11.834 1.00 53.91 109 ARG A C 1
ATOM 860 O O . ARG A 1 109 ? -2.491 15.743 11.686 1.00 53.91 109 ARG A O 1
ATOM 867 N N . SER A 1 110 ? -2.448 13.591 11.098 1.00 51.00 110 SER A N 1
ATOM 868 C CA . SER A 1 110 ? -1.410 13.723 10.065 1.00 51.00 110 SER A CA 1
ATOM 869 C C . SER A 1 110 ? -1.945 14.042 8.658 1.00 51.00 110 SER A C 1
ATOM 871 O O . SER A 1 110 ? -1.152 14.172 7.731 1.00 51.00 110 SER A O 1
ATOM 873 N N . ARG A 1 111 ? -3.270 14.132 8.459 1.00 52.78 111 ARG A N 1
ATOM 874 C CA . ARG A 1 111 ? -3.902 14.220 7.123 1.00 52.78 111 ARG A CA 1
ATOM 875 C C . ARG A 1 111 ? -4.240 15.631 6.638 1.00 52.78 111 ARG A C 1
ATOM 877 O O . ARG A 1 111 ? -4.533 15.795 5.460 1.00 52.78 111 ARG A O 1
ATOM 884 N N . THR A 1 112 ? -4.167 16.654 7.484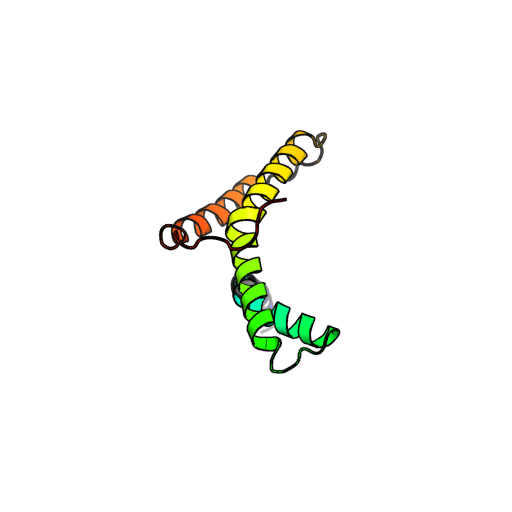 1.00 52.38 112 THR A N 1
ATOM 885 C CA . THR A 1 112 ? -4.530 18.034 7.106 1.00 52.38 112 THR A CA 1
ATOM 886 C C . THR A 1 112 ? -3.545 18.703 6.136 1.00 52.38 112 THR A C 1
ATOM 888 O O . THR A 1 112 ? -3.821 19.800 5.667 1.00 52.38 112 THR A O 1
ATOM 891 N N . ALA A 1 113 ? -2.430 18.051 5.785 1.00 47.47 113 ALA A N 1
ATOM 892 C CA . ALA A 1 113 ? -1.353 18.649 4.990 1.00 47.47 113 ALA A CA 1
ATOM 893 C C . ALA A 1 113 ? -1.327 18.276 3.489 1.00 47.47 113 ALA A C 1
ATOM 895 O O . ALA A 1 113 ? -0.518 18.835 2.759 1.00 47.47 113 ALA A O 1
ATOM 896 N N . SER A 1 114 ? -2.152 17.338 2.997 1.00 48.19 114 SER A N 1
ATOM 897 C CA . SER A 1 114 ? -1.900 16.679 1.692 1.00 48.19 114 SER A CA 1
ATOM 898 C C . SER A 1 114 ? -3.116 16.628 0.750 1.00 48.19 114 SER A C 1
ATOM 900 O O . SER A 1 114 ? -3.422 15.592 0.171 1.00 48.19 114 SER A O 1
ATOM 902 N N . SER A 1 115 ? -3.851 17.734 0.588 1.00 46.62 115 SER A N 1
ATOM 903 C CA . SER A 1 115 ? -5.007 17.786 -0.328 1.00 46.62 115 SER A CA 1
ATOM 904 C C . SER A 1 115 ? -4.779 18.708 -1.531 1.00 46.62 115 SER A C 1
ATOM 906 O O . SER A 1 115 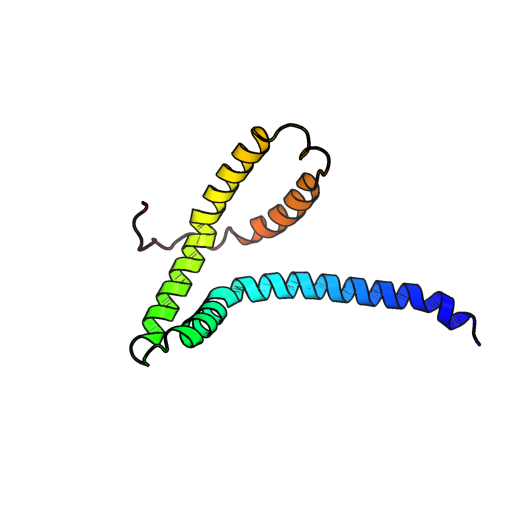? -5.218 19.853 -1.545 1.00 46.62 115 SER A O 1
ATOM 908 N N . ARG A 1 116 ? -4.107 18.190 -2.571 1.00 49.88 116 ARG A N 1
ATOM 909 C CA . ARG A 1 116 ? -4.375 18.530 -3.986 1.00 49.88 116 ARG A CA 1
ATOM 910 C C . ARG A 1 116 ? -3.561 17.647 -4.935 1.00 49.88 116 ARG A C 1
ATOM 912 O O . ARG A 1 116 ? -2.393 17.917 -5.177 1.00 49.88 116 ARG A O 1
ATOM 919 N N . ALA A 1 117 ? -4.200 16.633 -5.508 1.00 47.38 117 ALA A N 1
ATOM 920 C CA . ALA A 1 117 ? -3.791 16.051 -6.784 1.00 47.38 117 ALA A CA 1
ATOM 921 C C . ALA A 1 117 ? -5.033 15.451 -7.473 1.00 47.38 117 ALA A C 1
ATOM 923 O O . ALA A 1 117 ? -5.813 14.772 -6.802 1.00 47.38 117 ALA A O 1
ATOM 924 N N . PRO A 1 118 ? -5.271 15.728 -8.766 1.00 49.19 118 PRO A N 1
ATOM 925 C CA . PRO A 1 118 ? -6.366 15.125 -9.520 1.00 49.19 118 PRO A CA 1
ATOM 926 C C . PRO A 1 118 ? -6.032 13.676 -9.917 1.00 49.19 118 PRO A C 1
ATOM 928 O O . PRO A 1 118 ? -4.888 13.357 -10.230 1.00 49.19 118 PRO A O 1
ATOM 931 N N . SER A 1 119 ? -7.035 12.797 -9.892 1.00 56.44 119 SER A N 1
ATOM 932 C CA . SER A 1 119 ? -6.912 11.374 -10.241 1.00 56.44 119 SER A CA 1
ATOM 933 C C . SER A 1 119 ? -7.059 11.123 -11.754 1.00 56.44 119 SER A C 1
ATOM 935 O O . SER A 1 119 ? -7.965 11.704 -12.351 1.00 56.44 119 SER A O 1
ATOM 937 N N . PRO A 1 120 ? -6.249 10.232 -12.366 1.00 56.66 120 PRO A N 1
ATOM 938 C CA . PRO A 1 120 ? -6.312 9.923 -13.802 1.00 56.66 120 PRO A CA 1
ATOM 939 C C . PRO A 1 120 ? -7.286 8.793 -14.207 1.00 56.66 120 PRO A C 1
ATOM 941 O O . PRO A 1 120 ? -7.516 8.611 -15.398 1.00 56.66 120 PRO A O 1
ATOM 944 N N . TRP A 1 121 ? -7.876 8.041 -13.271 1.00 58.16 121 TRP A N 1
ATOM 945 C CA . TRP A 1 121 ? -8.786 6.926 -13.589 1.00 58.16 121 TRP A CA 1
ATOM 946 C C . TRP A 1 121 ? -10.267 7.330 -13.460 1.00 58.16 121 TRP A C 1
ATOM 948 O O . TRP A 1 121 ? -10.636 7.910 -12.433 1.00 58.16 121 TRP A O 1
ATOM 958 N N . PRO A 1 122 ? -11.132 7.038 -14.454 1.00 44.94 122 PRO A N 1
ATOM 959 C CA . PRO A 1 122 ? -12.568 7.257 -14.321 1.00 44.94 122 PRO A CA 1
ATOM 960 C C . PRO A 1 122 ? -13.172 6.250 -13.323 1.00 44.94 122 PRO A C 1
ATOM 962 O O . PRO A 1 122 ? -12.687 5.119 -13.227 1.00 44.94 122 PRO A O 1
ATOM 965 N N . PRO A 1 123 ? -14.210 6.638 -12.557 1.00 48.84 123 PRO A N 1
ATOM 966 C CA . PRO A 1 123 ? -14.948 5.691 -11.726 1.00 48.84 123 PRO A CA 1
ATOM 967 C C . PRO A 1 123 ? -15.663 4.647 -12.608 1.00 48.84 123 PRO A C 1
ATOM 969 O O . PRO A 1 123 ? -15.936 4.947 -13.773 1.00 48.84 123 PRO A O 1
ATOM 972 N N . PRO A 1 124 ? -15.967 3.447 -12.073 1.00 54.53 124 PRO A N 1
ATOM 973 C CA . PRO A 1 124 ? -16.843 2.499 -12.758 1.00 54.53 124 PRO A CA 1
ATOM 974 C C . PRO A 1 124 ? -18.239 3.086 -12.999 1.00 54.53 124 PRO A C 1
ATOM 976 O O . PRO A 1 124 ? -18.678 3.931 -12.178 1.00 54.53 124 PRO A O 1
#

Foldseek 3Di:
DPPVCVVCVVVVVVVVVVVVVVVVVVVVVVCLVCVLVVVLVVVCVPPVDDPVCSVVSSVVSVLVSVCCVPPVVVVVVVVVVVVVVVDPDDVVPDCCVVVVVVVVVVVVVVPPPDDDDDHPDDDD

Secondary structure (DSSP, 8-state):
--HHHHHHHHHHHHHHHHHHHHHHHHHHHHHHHTHHHHHHHHHHHHH---TTTHHHHHHHHHHHHHHIIIIIHHHHHHHHHHHHHHS-SSSTT--THHHHHHHHHHHHTT-TT-------SPP-

Radius of gyration: 21.68 Å; chains: 1; bounding box: 49×38×64 Å